Protein AF-A0A925MKC2-F1 (afdb_monomer_lite)

Secondary structure (DSSP, 8-state):
------S---------PPPP----TT-SPPPTT-SS---EEEEEEE-TT--EEEEE-SSTT-EEEEE-TT--EEEEPTT--TT---EEEEEETTEEEEEE-

pLDDT: mean 86.94, std 13.92, range [46.5, 98.44]

Foldseek 3Di:
DDDPPDDDDPVPPPPPDDDDDDDDPCAQPDPPPFDDNAAFQADWEAEPQGKIWTAHQGDPQAFIWIAHNNNHTDHHDPPGDRHFNDWYWDDDPNDIDIDTD

Sequence (101 aa):
MTISALLSFAALLVTVSAHEYGFHKNWPELPDGIKNIGDSHGEIDVDSAGLIYVSVMGGDKHGIQIYSAAGKYLRNLPNAMDNHHGFSIVRENGKDYLFAA

Radius of gyration: 22.47 Å; chains: 1; bounding box: 30×58×70 Å

Structure (mmCIF, N/CA/C/O backbone):
data_AF-A0A925MKC2-F1
#
_entry.id   AF-A0A925MKC2-F1
#
loop_
_atom_site.group_PDB
_atom_site.id
_atom_site.type_symbol
_atom_site.label_atom_id
_atom_site.label_alt_id
_atom_site.label_comp_id
_atom_site.label_asym_id
_atom_site.label_entity_id
_atom_site.label_seq_id
_atom_site.pdbx_PDB_ins_code
_atom_site.Cartn_x
_atom_site.Cartn_y
_atom_site.Cartn_z
_atom_site.occupancy
_atom_site.B_iso_or_equiv
_atom_site.auth_seq_id
_atom_site.auth_comp_id
_atom_site.auth_asym_id
_atom_site.auth_atom_id
_atom_site.pdbx_PDB_model_num
ATOM 1 N N . MET A 1 1 ? -8.954 -42.264 54.123 1.00 57.38 1 MET A N 1
ATOM 2 C CA . MET A 1 1 ? -7.756 -42.132 53.271 1.00 57.38 1 MET A CA 1
ATOM 3 C C . MET A 1 1 ? -7.659 -43.396 52.440 1.00 57.38 1 MET A C 1
ATOM 5 O O . MET A 1 1 ? -7.405 -44.415 53.056 1.00 57.38 1 MET A O 1
ATOM 9 N N . THR A 1 2 ? -7.920 -43.333 51.126 1.00 53.09 2 THR A N 1
ATOM 10 C CA . THR A 1 2 ? -7.302 -44.194 50.091 1.00 53.09 2 THR A CA 1
ATOM 11 C C . THR A 1 2 ? -7.805 -43.828 48.685 1.00 53.09 2 THR A C 1
ATOM 13 O O . THR A 1 2 ? -8.984 -43.933 48.378 1.00 53.09 2 THR A O 1
ATOM 16 N N . ILE A 1 3 ? -6.854 -43.384 47.856 1.00 52.69 3 ILE A N 1
ATOM 17 C CA . ILE A 1 3 ? -6.725 -43.641 46.411 1.00 52.69 3 ILE A CA 1
ATOM 18 C C . ILE A 1 3 ? -7.980 -43.383 45.550 1.00 52.69 3 ILE A C 1
ATOM 20 O O . ILE A 1 3 ? -8.630 -44.297 45.063 1.00 52.69 3 ILE A O 1
ATOM 24 N N . SER A 1 4 ? -8.269 -42.116 45.263 1.00 46.50 4 SER A N 1
ATOM 25 C CA . SER A 1 4 ? -8.836 -41.704 43.961 1.00 46.50 4 SER A CA 1
ATOM 26 C C . SER A 1 4 ? -8.296 -40.329 43.577 1.00 46.50 4 SER A C 1
ATOM 28 O O . SER A 1 4 ? -8.990 -39.453 43.079 1.00 46.50 4 SER A O 1
ATOM 30 N N . ALA A 1 5 ? -6.989 -40.168 43.795 1.00 53.47 5 ALA A N 1
ATOM 31 C CA . ALA A 1 5 ? -6.146 -39.176 43.138 1.00 53.47 5 ALA A CA 1
ATOM 32 C C . ALA A 1 5 ? -5.894 -39.579 41.667 1.00 53.47 5 ALA A C 1
ATOM 34 O O . ALA A 1 5 ? -4.767 -39.538 41.184 1.00 53.47 5 ALA A O 1
ATOM 35 N N . LEU A 1 6 ? -6.933 -40.061 40.982 1.00 49.88 6 LEU A N 1
ATOM 36 C CA . LEU A 1 6 ? -6.842 -40.715 39.683 1.00 49.88 6 LEU A CA 1
ATOM 37 C C . LEU A 1 6 ? -7.914 -40.134 38.766 1.00 49.88 6 LEU A C 1
ATOM 39 O O . LEU A 1 6 ? -8.991 -40.683 38.621 1.00 49.88 6 LEU A O 1
ATOM 43 N N . LEU A 1 7 ? -7.621 -38.943 38.276 1.00 48.28 7 LEU A N 1
ATOM 44 C CA . LEU A 1 7 ? -8.040 -38.318 37.023 1.00 48.28 7 LEU A CA 1
ATOM 45 C C . LEU A 1 7 ? -7.618 -36.862 37.233 1.00 48.28 7 LEU A C 1
ATOM 47 O O . LEU A 1 7 ? -8.367 -36.016 37.707 1.00 48.28 7 LEU A O 1
ATOM 51 N N . SER A 1 8 ? -6.306 -36.629 37.167 1.00 54.09 8 SER A N 1
ATOM 52 C CA . SER A 1 8 ? -5.781 -35.983 35.964 1.00 54.09 8 SER A CA 1
ATOM 53 C C . SER A 1 8 ? -6.490 -34.638 35.857 1.00 54.09 8 SER A C 1
ATOM 55 O O . SER A 1 8 ? -7.521 -34.509 35.212 1.00 54.09 8 SER A O 1
ATOM 57 N N . PHE A 1 9 ? -6.032 -33.610 36.571 1.00 52.72 9 PHE A N 1
ATOM 58 C CA . PHE A 1 9 ? -4.925 -32.804 36.046 1.00 52.72 9 PHE A CA 1
ATOM 59 C C . PHE A 1 9 ? -4.954 -32.839 34.511 1.00 52.72 9 PHE A C 1
ATOM 61 O O . PHE A 1 9 ? -4.019 -33.297 33.860 1.00 52.72 9 PHE A O 1
ATOM 68 N N . ALA A 1 10 ? -6.099 -32.462 33.933 1.00 57.50 10 ALA A N 1
ATOM 69 C CA . ALA A 1 10 ? -6.184 -32.044 32.555 1.00 57.50 10 ALA A CA 1
ATOM 70 C C . ALA A 1 10 ? -5.312 -30.796 32.519 1.00 57.50 10 ALA A C 1
ATOM 72 O O . ALA A 1 10 ? -5.765 -29.691 32.811 1.00 57.50 10 ALA A O 1
ATOM 73 N N . ALA A 1 11 ? -4.012 -31.027 32.330 1.00 60.16 11 ALA A N 1
ATOM 74 C CA . ALA A 1 11 ? -3.050 -30.004 32.027 1.00 60.16 11 ALA A CA 1
ATOM 75 C C . ALA A 1 11 ? -3.652 -29.276 30.835 1.00 60.16 11 ALA A C 1
ATOM 7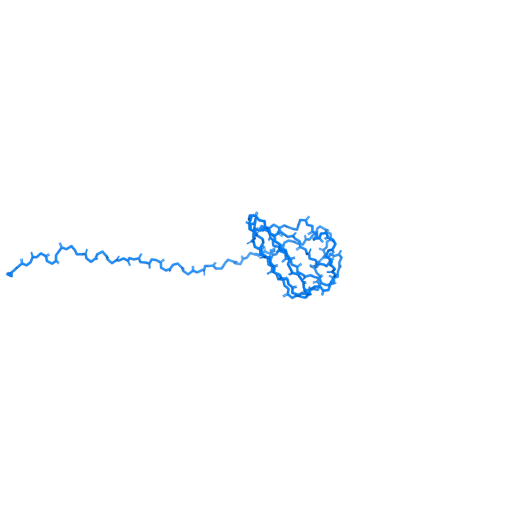7 O O . ALA A 1 11 ? -3.749 -29.828 29.738 1.00 60.16 11 ALA A O 1
ATOM 78 N N . LEU A 1 12 ? -4.178 -28.088 31.112 1.00 60.53 12 LEU A N 1
ATOM 79 C CA . LEU A 1 12 ? -4.670 -27.164 30.121 1.00 60.53 12 LEU A CA 1
ATOM 80 C C . LEU A 1 12 ? -3.439 -26.824 29.280 1.00 60.53 12 LEU A C 1
ATOM 82 O O . LEU A 1 12 ? -2.641 -25.966 29.649 1.00 60.53 12 LEU A O 1
ATOM 86 N N . LEU A 1 13 ? -3.218 -27.596 28.216 1.00 63.88 13 LEU A N 1
ATOM 87 C CA . LEU A 1 13 ? -2.224 -27.317 27.195 1.00 63.88 13 LEU A CA 1
ATOM 88 C C . LEU A 1 13 ? -2.713 -26.062 26.483 1.00 63.88 13 LEU A C 1
ATOM 90 O O . LEU A 1 13 ? -3.379 -26.121 25.454 1.00 63.88 13 LEU A O 1
ATOM 94 N N . VAL A 1 14 ? -2.426 -24.909 27.082 1.00 65.75 14 VAL A N 1
ATOM 95 C CA . VAL A 1 14 ? -2.449 -23.639 26.378 1.00 65.75 14 VAL A CA 1
ATOM 96 C C . VAL A 1 14 ? -1.318 -23.751 25.369 1.00 65.75 14 VAL A C 1
ATOM 98 O O . VAL A 1 14 ? -0.148 -23.575 25.703 1.00 65.75 14 VAL A O 1
ATOM 101 N N . THR A 1 15 ? -1.651 -24.135 24.142 1.00 68.00 15 THR A N 1
ATOM 102 C CA . THR A 1 15 ? -0.725 -24.015 23.024 1.00 68.00 15 THR A CA 1
ATOM 103 C C . THR A 1 15 ? -0.507 -22.526 22.809 1.00 68.00 15 THR A C 1
ATOM 105 O O . THR A 1 15 ? -1.302 -21.858 22.147 1.00 68.00 15 THR A O 1
ATOM 108 N N . VAL A 1 16 ? 0.544 -21.982 23.418 1.00 69.62 16 VAL A N 1
ATOM 109 C CA . VAL A 1 16 ? 1.091 -20.691 23.014 1.00 69.62 16 VAL A CA 1
ATOM 110 C C . VAL A 1 16 ? 1.670 -20.912 21.621 1.00 69.62 16 VAL A C 1
ATOM 112 O O . VAL A 1 16 ? 2.793 -21.385 21.472 1.00 69.62 16 VAL A O 1
ATOM 115 N N . SER A 1 17 ? 0.861 -20.653 20.594 1.00 77.75 17 SER A N 1
ATOM 116 C CA . SER A 1 17 ? 1.374 -20.508 19.238 1.00 77.75 17 SER A CA 1
ATOM 117 C C . SER A 1 17 ? 2.126 -19.189 19.206 1.00 77.75 17 SER A C 1
ATOM 119 O O . SER A 1 17 ? 1.533 -18.132 19.423 1.00 77.75 17 SER A O 1
ATOM 121 N N . ALA A 1 18 ? 3.433 -19.244 18.973 1.00 82.94 18 ALA A N 1
ATOM 122 C CA . ALA A 1 18 ? 4.162 -18.044 18.607 1.00 82.94 18 ALA A CA 1
ATOM 123 C C . ALA A 1 18 ? 3.637 -17.539 17.254 1.00 82.94 18 ALA A C 1
ATOM 125 O O . ALA A 1 18 ? 3.142 -18.323 16.439 1.00 82.94 18 ALA A O 1
ATOM 126 N N . HIS A 1 19 ? 3.746 -16.232 17.016 1.00 85.31 19 HIS A N 1
ATOM 127 C CA . HIS A 1 19 ? 3.599 -15.718 15.661 1.00 85.31 19 HIS A CA 1
ATOM 128 C C . HIS A 1 19 ? 4.719 -16.305 14.802 1.00 85.31 19 HIS A C 1
ATOM 130 O O . HIS A 1 19 ? 5.900 -16.149 15.119 1.00 85.31 19 HIS A O 1
ATOM 136 N N . GLU A 1 20 ? 4.340 -16.994 13.732 1.00 88.56 20 GLU A N 1
ATOM 137 C CA . GLU A 1 20 ? 5.277 -17.474 12.727 1.00 88.56 20 GLU A CA 1
ATOM 138 C C . GLU A 1 20 ? 5.403 -16.439 11.612 1.00 88.56 20 GLU A C 1
ATOM 140 O O . GLU A 1 20 ? 4.417 -15.844 11.174 1.00 88.56 20 GLU A O 1
ATOM 145 N N . TYR A 1 21 ? 6.633 -16.235 11.147 1.00 88.19 21 TYR A N 1
ATOM 146 C CA . TYR A 1 21 ? 6.934 -15.332 10.045 1.00 88.19 21 TYR A CA 1
ATOM 147 C C . TYR A 1 21 ? 7.445 -16.151 8.864 1.00 88.19 21 TYR A C 1
ATOM 149 O O . TYR A 1 21 ? 8.464 -16.836 8.959 1.00 88.19 21 TYR A O 1
ATOM 157 N N . GLY A 1 22 ? 6.726 -16.078 7.747 1.00 89.31 22 GLY A N 1
ATOM 158 C CA . GLY A 1 22 ? 7.138 -16.662 6.477 1.00 89.31 22 GLY A CA 1
ATOM 159 C C . GLY A 1 22 ? 7.873 -15.636 5.622 1.00 89.31 22 GLY A C 1
ATOM 160 O O . GLY A 1 22 ? 7.408 -14.510 5.457 1.00 89.31 22 GLY A O 1
ATOM 161 N N . PHE A 1 23 ? 9.012 -16.018 5.045 1.00 91.06 23 PHE A N 1
ATOM 162 C CA . PHE A 1 23 ? 9.638 -15.206 4.004 1.00 91.06 23 PHE A CA 1
ATOM 163 C C . PHE A 1 23 ? 8.914 -15.422 2.671 1.00 91.06 23 PHE A C 1
ATOM 165 O O . PHE A 1 23 ? 8.940 -16.520 2.111 1.00 91.06 23 PHE A O 1
ATOM 172 N N . HIS A 1 24 ? 8.315 -14.358 2.139 1.00 89.50 24 HIS A N 1
ATOM 173 C CA . HIS A 1 24 ? 7.682 -14.357 0.824 1.00 89.50 24 HIS A CA 1
ATOM 174 C C . HIS A 1 24 ? 8.593 -13.657 -0.181 1.00 89.50 24 HIS A C 1
ATOM 176 O O . HIS A 1 24 ? 8.690 -12.431 -0.228 1.00 89.50 24 HIS A O 1
ATOM 182 N N . LYS A 1 25 ? 9.293 -14.454 -0.991 1.00 90.12 25 LYS A N 1
ATOM 183 C CA . LYS A 1 25 ? 10.135 -13.919 -2.060 1.00 90.12 25 LYS A CA 1
ATOM 184 C C . LYS A 1 25 ? 9.267 -13.157 -3.070 1.00 90.12 25 LYS A C 1
ATOM 186 O O . LYS A 1 25 ? 8.221 -13.658 -3.466 1.00 90.12 25 LYS A O 1
ATOM 191 N N . ASN A 1 26 ? 9.762 -12.009 -3.538 1.00 88.12 26 ASN A N 1
ATOM 192 C CA . ASN A 1 26 ? 9.107 -11.141 -4.529 1.00 88.12 26 ASN A CA 1
ATOM 193 C C . ASN A 1 26 ? 7.791 -10.499 -4.049 1.00 88.12 26 ASN A C 1
ATOM 195 O O . ASN A 1 26 ? 6.925 -10.205 -4.865 1.00 88.12 26 ASN A O 1
ATOM 199 N N . TRP A 1 27 ? 7.645 -10.288 -2.741 1.00 91.81 27 TRP A N 1
ATOM 200 C CA . TRP A 1 27 ? 6.515 -9.571 -2.164 1.00 91.81 27 TRP A CA 1
ATOM 201 C C . TRP A 1 27 ? 7.002 -8.263 -1.511 1.00 91.81 27 TRP A C 1
ATOM 203 O O . TRP A 1 27 ? 7.956 -8.319 -0.728 1.00 91.81 27 TRP A O 1
ATOM 213 N N . PRO A 1 28 ? 6.373 -7.106 -1.793 1.00 92.62 28 PRO A N 1
ATOM 214 C CA . PRO A 1 28 ? 5.311 -6.909 -2.784 1.00 92.62 28 PRO A CA 1
ATOM 215 C C . PRO A 1 28 ? 5.827 -6.986 -4.235 1.00 92.62 28 PRO A C 1
ATOM 217 O O . PRO A 1 28 ? 7.016 -6.801 -4.503 1.00 92.62 28 PRO A O 1
ATOM 220 N N . GLU A 1 29 ? 4.920 -7.254 -5.176 1.00 93.19 29 GLU A N 1
ATOM 221 C CA . GLU A 1 29 ? 5.199 -7.210 -6.614 1.00 93.19 29 GLU A CA 1
ATOM 222 C C . GLU A 1 29 ? 5.255 -5.759 -7.092 1.00 93.19 29 GLU A C 1
ATOM 224 O O . GLU A 1 29 ? 4.402 -4.944 -6.740 1.00 93.19 29 GLU A O 1
ATOM 229 N N . LEU A 1 30 ? 6.231 -5.430 -7.937 1.00 91.50 30 LEU A N 1
ATOM 230 C CA . LEU A 1 30 ? 6.323 -4.089 -8.505 1.00 91.50 30 LEU A CA 1
ATOM 231 C C . LEU A 1 30 ? 5.205 -3.844 -9.533 1.00 91.50 30 LEU A C 1
ATOM 233 O O . LEU A 1 30 ? 4.789 -4.781 -10.217 1.00 91.50 30 LEU A O 1
ATOM 237 N N . PRO A 1 31 ? 4.746 -2.590 -9.695 1.00 85.94 31 PRO A N 1
ATOM 238 C CA . PRO A 1 31 ? 3.839 -2.238 -10.782 1.00 85.94 31 PRO A CA 1
ATOM 239 C C . PRO A 1 31 ? 4.435 -2.585 -12.157 1.00 85.94 31 PRO A C 1
ATOM 241 O O . PRO A 1 31 ? 5.647 -2.481 -12.364 1.00 85.94 31 PRO A O 1
ATOM 244 N N . ASP A 1 32 ? 3.581 -2.929 -13.124 1.00 86.94 32 ASP A N 1
ATOM 245 C CA . ASP A 1 32 ? 4.016 -3.289 -14.478 1.00 86.94 32 ASP A CA 1
ATOM 246 C C . ASP A 1 32 ? 4.895 -2.201 -15.115 1.00 86.94 32 ASP A C 1
ATOM 248 O O . ASP A 1 32 ? 4.551 -1.017 -15.137 1.00 86.94 32 ASP A O 1
ATOM 252 N N . GLY A 1 33 ? 6.038 -2.620 -15.661 1.00 90.00 33 GLY A N 1
ATOM 253 C CA . GLY A 1 33 ? 6.999 -1.730 -16.318 1.00 90.00 33 GLY A CA 1
ATOM 254 C C . GLY A 1 33 ? 7.880 -0.916 -15.366 1.00 90.00 33 GLY A C 1
ATOM 255 O O . GLY A 1 33 ? 8.783 -0.223 -15.836 1.00 90.00 33 GLY A O 1
ATOM 256 N N . ILE A 1 34 ? 7.677 -1.026 -14.052 1.00 90.31 34 ILE A N 1
ATOM 257 C CA . ILE A 1 34 ? 8.446 -0.301 -13.043 1.00 90.31 34 ILE A CA 1
ATOM 258 C C . ILE A 1 34 ? 9.579 -1.180 -12.508 1.00 90.31 34 ILE A C 1
ATOM 260 O O . ILE A 1 34 ? 9.386 -2.341 -12.155 1.00 90.31 34 ILE A O 1
ATOM 264 N N . LYS A 1 35 ? 10.793 -0.620 -12.448 1.00 89.25 35 LYS A N 1
ATOM 265 C CA . LYS A 1 35 ? 12.000 -1.356 -12.024 1.00 89.25 35 LYS A CA 1
ATOM 266 C C . LYS A 1 35 ? 12.217 -1.374 -10.516 1.00 89.25 35 LYS A C 1
ATOM 268 O O . LYS A 1 35 ? 12.822 -2.312 -10.015 1.00 89.25 35 LYS A O 1
ATOM 273 N N . ASN A 1 36 ? 11.765 -0.331 -9.821 1.00 90.69 36 ASN A N 1
ATOM 274 C CA . ASN A 1 36 ? 11.948 -0.143 -8.384 1.00 90.69 36 ASN A CA 1
ATOM 275 C C . ASN A 1 36 ? 10.676 0.461 -7.790 1.00 90.69 36 ASN A C 1
ATOM 277 O O . ASN A 1 36 ? 10.036 1.281 -8.439 1.00 90.69 36 ASN A O 1
ATOM 281 N N . ILE A 1 37 ? 10.353 0.117 -6.545 1.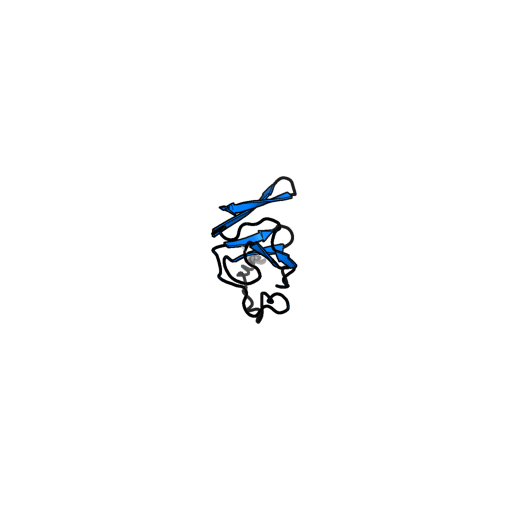00 90.31 37 ILE A N 1
ATOM 282 C CA . ILE A 1 37 ? 9.174 0.654 -5.848 1.00 90.31 37 ILE A CA 1
ATOM 283 C C . ILE A 1 37 ? 9.199 2.187 -5.703 1.00 90.31 37 ILE A C 1
ATOM 285 O O . ILE A 1 37 ? 8.140 2.811 -5.708 1.00 90.31 37 ILE A O 1
ATOM 289 N N . GLY A 1 38 ? 10.399 2.774 -5.635 1.00 92.12 38 GLY A N 1
ATOM 290 C CA . GLY A 1 38 ? 10.645 4.190 -5.366 1.00 92.12 38 GLY A CA 1
ATOM 291 C C . GLY A 1 38 ? 11.369 4.394 -4.034 1.00 92.12 38 GLY A C 1
ATOM 292 O O . GLY A 1 38 ? 11.795 3.426 -3.398 1.00 92.12 38 GLY A O 1
ATOM 293 N N . ASP A 1 39 ? 11.510 5.651 -3.618 1.00 92.31 39 ASP A N 1
ATOM 294 C CA . ASP A 1 39 ? 12.144 6.000 -2.343 1.00 92.31 39 ASP A CA 1
ATOM 295 C C . ASP A 1 39 ? 11.138 5.811 -1.202 1.00 92.31 39 ASP A C 1
ATOM 297 O O . ASP A 1 39 ? 10.132 6.519 -1.152 1.00 92.31 39 ASP A O 1
ATOM 301 N N . SER A 1 40 ? 11.388 4.854 -0.300 1.00 88.38 40 SER A N 1
ATOM 302 C CA . SER A 1 40 ? 10.523 4.610 0.866 1.00 88.38 40 SER A CA 1
ATOM 303 C C . SER A 1 40 ? 10.420 5.859 1.745 1.00 88.38 40 SER A C 1
ATOM 305 O O . SER A 1 40 ? 11.439 6.490 2.034 1.00 88.38 40 SER A O 1
ATOM 307 N N . HIS A 1 41 ? 9.203 6.196 2.184 1.00 89.19 41 HIS A N 1
ATOM 308 C CA . HIS A 1 41 ? 8.921 7.425 2.933 1.00 89.19 41 HIS A CA 1
ATOM 309 C C . HIS A 1 41 ? 8.071 7.189 4.186 1.00 89.19 41 HIS A C 1
ATOM 311 O O . HIS A 1 41 ? 7.041 7.817 4.397 1.00 89.19 41 HIS A O 1
ATOM 317 N N . GLY A 1 42 ? 8.543 6.271 5.028 1.00 83.75 42 GLY A N 1
ATOM 318 C CA . GLY A 1 42 ? 8.279 6.269 6.471 1.00 83.75 42 GLY A CA 1
ATOM 319 C C . GLY A 1 42 ? 7.167 5.353 6.978 1.00 83.75 42 GLY A C 1
ATOM 320 O O . GLY A 1 42 ? 7.333 4.804 8.063 1.00 83.75 42 GLY A O 1
ATOM 321 N N . GLU A 1 43 ? 6.103 5.109 6.207 1.00 94.69 43 GLU A N 1
ATOM 322 C CA . GLU A 1 43 ? 4.932 4.386 6.729 1.00 94.69 43 GLU A CA 1
ATOM 323 C C . GLU A 1 43 ? 4.416 3.253 5.834 1.00 94.69 43 GLU A C 1
ATOM 325 O O . GLU A 1 43 ? 4.378 3.365 4.600 1.00 94.69 43 GLU A O 1
ATOM 330 N N . ILE A 1 44 ? 3.979 2.175 6.496 1.00 96.06 44 ILE A N 1
ATOM 331 C CA . ILE A 1 44 ? 3.213 1.069 5.931 1.00 96.06 44 ILE A CA 1
ATOM 332 C C . ILE A 1 44 ? 2.092 0.694 6.906 1.00 96.06 44 ILE A C 1
ATOM 334 O O . ILE A 1 44 ? 2.369 0.194 7.993 1.00 96.06 44 ILE A O 1
ATOM 338 N N . ASP A 1 45 ? 0.837 0.811 6.473 1.00 97.56 45 ASP A N 1
ATOM 339 C CA . ASP A 1 45 ? -0.320 0.414 7.287 1.00 97.56 45 ASP A CA 1
ATOM 340 C C . ASP A 1 45 ? -1.323 -0.427 6.487 1.00 97.56 45 ASP A C 1
ATOM 342 O O . ASP A 1 45 ? -1.294 -0.461 5.251 1.00 97.56 45 ASP A O 1
ATOM 346 N N . VAL A 1 46 ? -2.205 -1.133 7.191 1.00 98.00 46 VAL A N 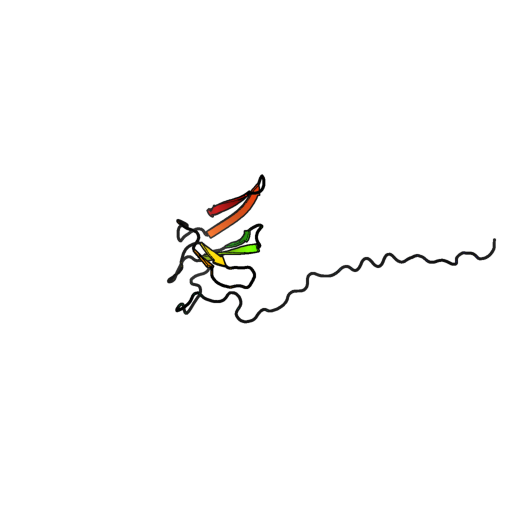1
ATOM 347 C CA . VAL A 1 46 ? -3.145 -2.102 6.620 1.00 98.00 46 VAL A CA 1
ATOM 348 C C . VAL A 1 46 ? -4.578 -1.720 6.974 1.00 98.00 46 VAL A C 1
ATOM 350 O O . VAL A 1 46 ? -4.916 -1.537 8.140 1.00 98.00 46 VAL A O 1
ATOM 353 N N . ASP A 1 47 ? -5.446 -1.630 5.966 1.00 98.38 47 ASP A N 1
ATOM 354 C CA . ASP A 1 47 ? -6.867 -1.363 6.196 1.00 98.38 47 ASP A CA 1
ATOM 355 C C . ASP A 1 47 ? -7.638 -2.611 6.661 1.00 98.38 47 ASP A C 1
ATOM 357 O O . ASP A 1 47 ? -7.136 -3.739 6.671 1.00 98.38 47 ASP A O 1
ATOM 361 N N . SER A 1 48 ? -8.902 -2.435 7.046 1.00 98.00 48 SER A N 1
ATOM 362 C CA . SER A 1 48 ? -9.726 -3.537 7.556 1.00 98.00 48 SER A CA 1
ATOM 363 C C . SER A 1 48 ? -10.098 -4.588 6.505 1.00 98.00 48 SER A C 1
ATOM 365 O O . SER A 1 48 ? -10.589 -5.659 6.867 1.00 98.00 48 SER A O 1
ATOM 367 N N . ALA A 1 49 ? -9.852 -4.314 5.220 1.00 97.81 49 ALA A N 1
ATOM 368 C CA . ALA A 1 49 ? -9.982 -5.274 4.129 1.00 97.81 49 ALA A CA 1
ATOM 369 C C . ALA A 1 49 ? -8.661 -6.013 3.829 1.00 97.81 49 ALA A C 1
ATOM 371 O O . ALA A 1 49 ? -8.636 -6.889 2.961 1.00 97.81 49 ALA A O 1
ATOM 372 N N . GLY A 1 50 ? -7.575 -5.689 4.539 1.00 97.81 50 GLY A N 1
ATOM 373 C CA . GLY A 1 50 ? -6.254 -6.274 4.333 1.00 97.81 50 GLY A CA 1
ATOM 374 C C . GLY A 1 50 ? -5.490 -5.668 3.155 1.00 97.81 50 GLY A C 1
ATOM 375 O O . GLY A 1 50 ? -4.553 -6.297 2.658 1.00 97.81 50 GLY A O 1
ATOM 376 N N . LEU A 1 51 ? -5.889 -4.490 2.663 1.00 98.44 51 LEU A N 1
ATOM 377 C CA . LEU A 1 51 ? -5.082 -3.752 1.694 1.00 98.44 51 LEU A CA 1
ATOM 378 C C . LEU A 1 51 ? -3.943 -3.042 2.415 1.00 98.44 51 LEU A C 1
ATOM 380 O O . LEU A 1 51 ? -4.127 -2.493 3.496 1.00 98.44 51 LEU A O 1
ATOM 384 N N . ILE A 1 52 ? -2.776 -3.040 1.787 1.00 97.88 52 ILE A N 1
ATOM 385 C CA . ILE A 1 52 ? -1.535 -2.524 2.355 1.00 97.88 52 ILE A CA 1
ATOM 386 C C . ILE A 1 52 ? -1.205 -1.211 1.666 1.00 97.88 52 ILE A C 1
ATOM 388 O O . ILE A 1 52 ? -1.141 -1.144 0.438 1.00 97.88 52 ILE A O 1
ATOM 392 N N . TYR A 1 53 ? -0.983 -0.177 2.458 1.00 97.00 53 TYR A N 1
ATOM 393 C CA . TYR A 1 53 ? -0.672 1.169 2.011 1.00 97.00 53 TYR A CA 1
ATOM 394 C C . TYR A 1 53 ? 0.805 1.410 2.290 1.00 97.00 53 TYR A C 1
ATOM 396 O O . TYR A 1 53 ? 1.269 1.086 3.374 1.00 97.00 53 TYR A O 1
ATOM 404 N N . VAL A 1 54 ? 1.550 1.944 1.325 1.00 95.38 54 VAL A N 1
ATOM 405 C CA . VAL A 1 54 ? 3.006 2.140 1.422 1.00 95.38 54 VAL A CA 1
ATOM 406 C C . VAL A 1 54 ? 3.344 3.559 0.985 1.00 95.38 54 VAL A C 1
ATOM 408 O O . VAL A 1 54 ? 3.029 3.930 -0.148 1.00 95.38 54 VAL A O 1
ATOM 411 N N . SER A 1 55 ? 3.980 4.348 1.853 1.00 95.00 55 SER A N 1
ATOM 412 C CA . SER A 1 55 ? 4.425 5.702 1.501 1.00 95.00 55 SER A CA 1
ATOM 413 C C . SER A 1 55 ? 5.724 5.679 0.695 1.00 95.00 55 SER A C 1
ATOM 415 O O . SER A 1 55 ? 6.718 5.065 1.098 1.00 95.00 55 SER A O 1
ATOM 417 N N . VAL A 1 56 ? 5.722 6.364 -0.449 1.00 93.56 56 VAL A N 1
ATOM 418 C CA . VAL A 1 56 ? 6.848 6.455 -1.380 1.00 93.56 56 VAL A CA 1
ATOM 419 C C . VAL A 1 56 ? 6.998 7.900 -1.856 1.00 93.56 56 VAL A C 1
ATOM 421 O O . VAL A 1 56 ? 6.064 8.458 -2.417 1.00 93.56 56 VAL A O 1
ATOM 424 N N . MET A 1 57 ? 8.169 8.515 -1.696 1.00 92.06 57 MET A N 1
ATOM 425 C CA . MET A 1 57 ? 8.385 9.925 -2.070 1.00 92.06 57 MET A CA 1
ATOM 426 C C . MET A 1 57 ? 8.909 10.104 -3.500 1.00 92.06 57 MET A C 1
ATOM 428 O O . MET A 1 57 ? 8.595 11.088 -4.164 1.00 92.06 57 MET A O 1
ATOM 432 N N . GLY A 1 58 ? 9.707 9.156 -3.992 1.00 87.62 58 GLY A N 1
ATOM 433 C CA . GLY A 1 58 ? 10.373 9.239 -5.295 1.00 87.62 58 GLY A CA 1
ATOM 434 C C . GLY A 1 58 ? 9.945 8.152 -6.281 1.00 87.62 58 GLY A C 1
ATOM 435 O O . GLY A 1 58 ? 9.404 7.117 -5.901 1.00 87.62 58 GLY A O 1
ATOM 436 N N . GLY A 1 59 ? 10.247 8.359 -7.565 1.00 89.00 59 GLY A N 1
ATOM 437 C CA . GLY A 1 59 ? 9.997 7.392 -8.639 1.00 89.00 59 GLY A CA 1
ATOM 438 C C . GLY A 1 59 ? 8.652 7.556 -9.354 1.00 89.00 59 GLY A C 1
ATOM 439 O O . GLY A 1 59 ? 7.881 8.482 -9.100 1.00 89.00 59 GLY A O 1
ATOM 440 N N . ASP A 1 60 ? 8.381 6.633 -10.279 1.00 89.56 60 ASP A N 1
ATOM 441 C CA . ASP A 1 60 ? 7.262 6.724 -11.231 1.00 89.56 60 ASP A CA 1
ATOM 442 C C . ASP A 1 60 ? 5.875 6.601 -10.570 1.00 89.56 60 ASP A C 1
ATOM 444 O O . ASP A 1 60 ? 4.860 6.949 -11.176 1.00 89.56 60 ASP A O 1
ATOM 448 N N . LYS A 1 61 ? 5.818 6.080 -9.335 1.00 91.19 61 LYS A N 1
ATOM 449 C CA . LYS A 1 61 ? 4.593 5.832 -8.555 1.00 91.19 61 LYS A CA 1
ATOM 450 C C . LYS A 1 61 ? 4.672 6.419 -7.136 1.00 91.19 61 LYS A C 1
ATOM 452 O O . LYS A 1 61 ? 4.272 5.751 -6.186 1.00 91.19 61 LYS A O 1
ATOM 457 N N . HIS A 1 62 ? 5.170 7.643 -6.988 1.00 92.25 62 HIS A N 1
ATOM 458 C CA . HIS A 1 62 ? 5.220 8.376 -5.712 1.00 92.25 62 HIS A CA 1
ATOM 459 C C . HIS A 1 62 ? 3.832 8.648 -5.086 1.00 92.25 62 HIS A C 1
ATOM 461 O O . HIS A 1 62 ? 2.794 8.512 -5.737 1.00 92.25 62 HIS A O 1
ATOM 467 N N . GLY A 1 63 ? 3.812 9.034 -3.813 1.00 93.81 63 GLY A N 1
ATOM 468 C CA . GLY A 1 63 ? 2.633 9.123 -2.954 1.00 93.81 63 GLY A CA 1
ATOM 469 C C . GLY A 1 63 ? 2.399 7.829 -2.168 1.00 93.81 63 GLY A C 1
ATOM 470 O O . GLY A 1 63 ? 3.324 7.069 -1.888 1.00 93.81 63 GLY A O 1
ATOM 471 N N . ILE A 1 64 ? 1.142 7.555 -1.815 1.00 95.69 64 ILE A N 1
ATOM 472 C CA . ILE A 1 64 ? 0.769 6.335 -1.084 1.00 95.69 64 ILE A CA 1
ATOM 473 C C . ILE A 1 64 ? 0.333 5.262 -2.086 1.00 95.69 64 ILE A C 1
ATOM 475 O O . ILE A 1 64 ? -0.710 5.384 -2.730 1.00 95.69 64 ILE A O 1
ATOM 479 N N . GLN A 1 65 ? 1.123 4.205 -2.231 1.00 95.31 65 GLN A N 1
ATOM 480 C CA . GLN A 1 65 ? 0.810 3.049 -3.073 1.00 95.31 65 GLN A CA 1
ATOM 481 C C . GLN A 1 65 ? -0.091 2.068 -2.315 1.00 95.31 65 GLN A C 1
ATOM 483 O O . GLN A 1 65 ? 0.071 1.889 -1.113 1.00 95.31 65 GLN A O 1
ATOM 488 N N . ILE A 1 66 ? -1.024 1.416 -3.010 1.00 97.19 66 ILE A N 1
ATOM 489 C CA . ILE A 1 66 ? -1.969 0.453 -2.434 1.00 97.19 66 ILE A CA 1
ATOM 490 C C . ILE A 1 66 ? -1.735 -0.918 -3.061 1.00 97.19 66 ILE A C 1
ATOM 492 O O . ILE A 1 66 ? -1.817 -1.081 -4.284 1.00 97.19 66 ILE A O 1
ATOM 496 N N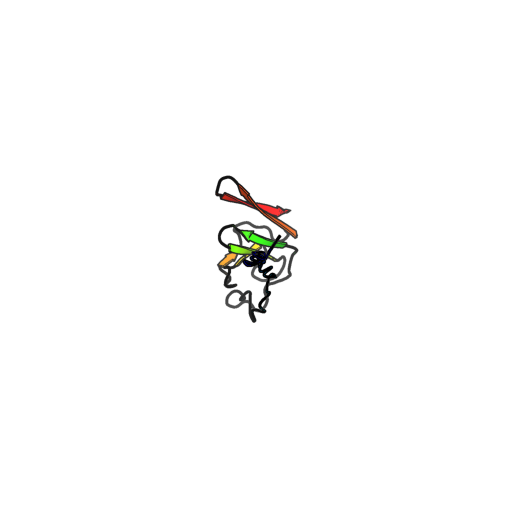 . TYR A 1 67 ? -1.519 -1.910 -2.209 1.00 97.50 67 TYR A N 1
ATOM 497 C CA . TYR A 1 67 ? -1.288 -3.304 -2.550 1.00 97.50 67 TYR A CA 1
ATOM 498 C C . TYR A 1 67 ? -2.386 -4.191 -1.963 1.00 97.50 67 TYR A C 1
ATOM 500 O O . TYR A 1 67 ? -2.957 -3.910 -0.913 1.00 97.50 67 TYR A O 1
ATOM 508 N N . SER A 1 68 ? -2.692 -5.292 -2.642 1.00 97.69 68 SER A N 1
ATOM 509 C CA . SER A 1 68 ? -3.476 -6.376 -2.035 1.00 97.69 68 SER A CA 1
ATOM 510 C C . SER A 1 68 ? -2.659 -7.111 -0.968 1.00 97.69 68 SER A C 1
ATOM 512 O O . SER A 1 68 ? -1.431 -7.076 -1.013 1.00 97.69 68 SER A O 1
ATOM 514 N N . ALA A 1 69 ? -3.313 -7.887 -0.099 1.00 95.62 69 ALA A N 1
ATOM 515 C CA . ALA A 1 69 ? -2.631 -8.788 0.839 1.00 95.62 69 ALA A CA 1
ATOM 516 C C . ALA A 1 69 ? -1.632 -9.749 0.151 1.00 95.62 69 ALA A C 1
ATOM 518 O O . ALA A 1 69 ? -0.594 -10.093 0.709 1.00 95.62 69 ALA A O 1
ATOM 519 N N . ALA A 1 70 ? -1.905 -10.144 -1.098 1.00 94.56 70 ALA A N 1
ATOM 520 C CA . ALA A 1 70 ? -1.012 -10.981 -1.900 1.00 94.56 70 ALA A CA 1
ATOM 521 C C . ALA A 1 70 ? 0.184 -10.216 -2.502 1.00 94.56 70 ALA A C 1
ATOM 523 O O . ALA A 1 70 ? 0.995 -10.812 -3.199 1.00 94.56 70 ALA A O 1
ATOM 524 N N . GLY A 1 71 ? 0.308 -8.910 -2.250 1.00 95.38 71 GLY A N 1
ATOM 525 C CA . GLY A 1 71 ? 1.430 -8.085 -2.705 1.00 95.38 71 GLY A CA 1
ATOM 526 C C . GLY A 1 71 ? 1.275 -7.539 -4.115 1.00 95.38 71 GLY A C 1
ATOM 527 O O . GLY A 1 71 ? 2.164 -6.845 -4.588 1.00 95.38 71 GLY A O 1
ATOM 528 N N . LYS A 1 72 ? 0.149 -7.800 -4.787 1.00 95.81 72 LYS A N 1
ATOM 529 C CA . LYS A 1 72 ? -0.151 -7.202 -6.091 1.00 95.81 72 LYS A CA 1
ATOM 530 C C . LYS A 1 72 ? -0.414 -5.704 -5.949 1.00 95.81 72 LYS A C 1
ATOM 532 O O . LYS A 1 72 ? -1.316 -5.327 -5.194 1.00 95.81 72 LYS A O 1
ATOM 537 N N . TYR A 1 73 ? 0.297 -4.880 -6.717 1.00 96.25 73 TYR A N 1
ATOM 538 C CA . TYR A 1 73 ? 0.010 -3.450 -6.854 1.00 96.25 73 TYR A CA 1
ATOM 539 C C . TYR A 1 73 ? -1.395 -3.222 -7.431 1.00 96.25 73 TYR A C 1
ATOM 541 O O . TYR A 1 73 ? -1.766 -3.803 -8.455 1.00 96.25 73 TYR A O 1
ATOM 549 N N . LEU A 1 74 ? -2.184 -2.368 -6.780 1.00 97.12 74 LEU A N 1
ATOM 550 C CA . LEU A 1 74 ? -3.546 -2.043 -7.205 1.00 97.12 74 LEU A CA 1
ATOM 551 C C . LEU A 1 74 ? -3.622 -0.662 -7.856 1.00 97.12 74 LEU A C 1
ATOM 553 O O . LEU A 1 74 ? -4.188 -0.529 -8.939 1.00 97.12 74 LEU A O 1
ATOM 557 N N . ARG A 1 75 ? -3.118 0.366 -7.167 1.00 96.12 75 ARG A N 1
ATOM 558 C CA . ARG A 1 75 ? -3.128 1.783 -7.580 1.00 96.12 75 ARG A CA 1
ATOM 559 C C . ARG A 1 75 ? -2.390 2.633 -6.546 1.00 96.12 75 ARG A C 1
ATOM 561 O O . ARG A 1 75 ? -2.062 2.136 -5.476 1.00 96.12 75 ARG A O 1
ATOM 568 N N . ASN A 1 76 ? -2.242 3.927 -6.810 1.00 95.38 76 ASN A N 1
ATOM 569 C CA . ASN A 1 76 ? -1.943 4.906 -5.762 1.00 95.38 76 ASN A CA 1
ATOM 570 C C . ASN A 1 76 ? -3.247 5.428 -5.141 1.00 95.38 76 ASN A C 1
ATOM 572 O O . ASN A 1 76 ? -4.297 5.445 -5.796 1.00 95.38 76 ASN A O 1
ATOM 576 N N . LEU A 1 77 ? -3.185 5.845 -3.878 1.00 95.69 77 LEU A N 1
ATOM 577 C CA . LEU A 1 77 ? -4.268 6.548 -3.209 1.00 95.69 77 LEU A CA 1
ATOM 578 C C . LEU A 1 77 ? -4.527 7.869 -3.953 1.00 95.69 77 LEU A C 1
ATOM 580 O O . LEU A 1 77 ? -3.603 8.670 -4.112 1.00 95.69 77 LEU A O 1
ATOM 584 N N . PRO A 1 78 ? -5.759 8.114 -4.432 1.00 93.88 78 PRO A N 1
ATOM 585 C CA . PRO A 1 78 ? -6.058 9.329 -5.176 1.00 93.88 78 PRO A CA 1
ATOM 586 C C . PRO A 1 78 ? -5.772 10.581 -4.345 1.00 93.88 78 PRO A C 1
ATOM 588 O O . PRO A 1 78 ? -6.192 10.667 -3.194 1.00 93.88 78 PRO A O 1
ATOM 591 N N . ASN A 1 79 ? -5.115 11.564 -4.963 1.00 89.31 79 ASN A N 1
ATOM 592 C CA . ASN A 1 79 ? -4.791 12.868 -4.374 1.00 89.31 79 ASN A CA 1
ATOM 593 C C . ASN A 1 79 ? -3.863 12.834 -3.144 1.00 89.31 79 ASN A C 1
ATOM 595 O O . ASN A 1 79 ? -3.739 13.855 -2.469 1.00 89.31 79 ASN A O 1
ATOM 599 N N . ALA A 1 80 ? -3.220 11.703 -2.837 1.00 89.38 80 ALA A N 1
ATOM 600 C CA . ALA A 1 80 ? -2.156 11.677 -1.839 1.00 89.38 80 ALA A CA 1
ATOM 601 C C . ALA A 1 80 ? -0.974 12.520 -2.335 1.00 89.38 80 ALA A C 1
ATOM 603 O O . ALA A 1 80 ? -0.577 12.388 -3.491 1.00 89.38 80 ALA A O 1
ATOM 604 N N . MET A 1 81 ? -0.436 13.383 -1.472 1.00 83.69 81 MET A N 1
ATOM 605 C CA . MET A 1 81 ? 0.761 14.156 -1.790 1.00 83.69 81 MET A CA 1
ATOM 606 C C . MET A 1 81 ? 2.010 13.291 -1.602 1.00 83.69 81 MET A C 1
ATOM 608 O O . MET A 1 81 ? 2.012 12.321 -0.844 1.00 83.69 81 MET A O 1
ATOM 612 N N . ASP A 1 82 ? 3.097 13.686 -2.252 1.00 80.50 82 ASP A N 1
ATOM 613 C CA . ASP A 1 82 ? 4.299 12.855 -2.377 1.00 80.50 82 ASP A CA 1
ATOM 614 C C . ASP A 1 82 ? 5.175 12.852 -1.114 1.00 80.50 82 ASP A C 1
ATOM 616 O O . ASP A 1 82 ? 6.187 12.168 -1.071 1.00 80.50 82 ASP A O 1
ATOM 620 N N . ASN A 1 83 ? 4.822 13.621 -0.079 1.00 84.38 83 ASN A N 1
ATOM 621 C CA . ASN A 1 83 ? 5.693 13.867 1.074 1.00 84.38 83 ASN A CA 1
ATOM 622 C C . ASN A 1 83 ? 5.052 13.531 2.432 1.00 84.38 83 ASN A C 1
ATOM 624 O O . ASN A 1 83 ? 5.462 14.081 3.451 1.00 84.38 83 ASN A O 1
ATOM 628 N N . HIS A 1 84 ? 4.060 12.641 2.465 1.00 85.88 84 HIS A N 1
ATOM 629 C CA . HIS A 1 84 ? 3.530 12.131 3.732 1.00 85.88 84 HIS A CA 1
ATOM 630 C C . HIS A 1 84 ? 4.525 11.155 4.359 1.00 85.88 84 HIS A C 1
ATOM 632 O O . HIS A 1 84 ? 4.731 10.066 3.826 1.00 85.88 84 HIS A O 1
ATOM 638 N N . HIS A 1 85 ? 5.147 11.538 5.474 1.00 89.06 85 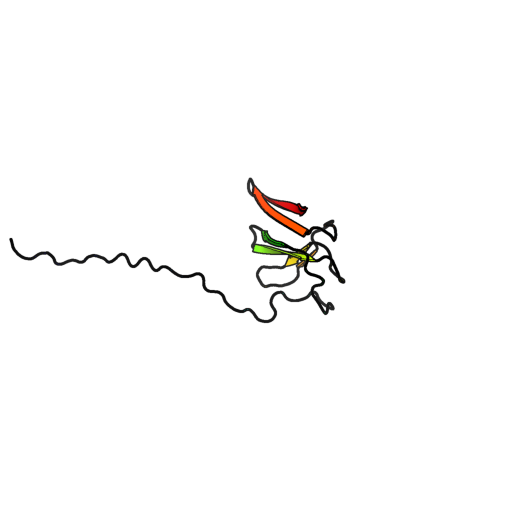HIS A N 1
ATOM 639 C CA . HIS A 1 85 ? 6.143 10.685 6.129 1.00 89.06 85 HIS A CA 1
ATOM 640 C C . HIS A 1 85 ? 5.489 9.657 7.054 1.00 89.06 85 HIS A C 1
ATOM 642 O O . HIS A 1 85 ? 6.001 8.557 7.231 1.00 89.06 85 HIS A O 1
ATOM 648 N N . GLY A 1 86 ? 4.358 10.027 7.658 1.00 91.12 86 GLY A N 1
ATOM 649 C CA . GLY A 1 86 ? 3.599 9.168 8.557 1.00 91.12 86 GLY A CA 1
ATOM 650 C C . GLY A 1 86 ? 2.123 9.175 8.198 1.00 91.12 86 GLY A C 1
ATOM 651 O O . GLY A 1 86 ? 1.567 10.214 7.830 1.00 91.12 86 GLY A O 1
ATOM 652 N N . PHE A 1 87 ? 1.472 8.026 8.332 1.00 95.00 87 PHE A N 1
ATOM 653 C CA . PHE A 1 87 ? 0.021 7.940 8.311 1.00 95.00 87 PHE A CA 1
ATOM 654 C C . PHE A 1 87 ? -0.493 6.820 9.218 1.00 95.00 87 PHE A C 1
ATOM 656 O O . PHE A 1 87 ? 0.250 5.962 9.674 1.00 95.00 87 PHE A O 1
ATOM 663 N N . SER A 1 88 ? -1.784 6.835 9.524 1.00 96.62 88 SER A N 1
ATOM 664 C CA . SER A 1 88 ? -2.438 5.741 10.241 1.00 96.62 88 SER A CA 1
ATOM 665 C C . SER A 1 88 ? -3.839 5.532 9.701 1.00 96.62 88 SER A C 1
ATOM 667 O O . SER A 1 88 ? -4.557 6.497 9.414 1.00 96.62 88 SER A O 1
ATOM 669 N N . ILE A 1 89 ? -4.231 4.272 9.576 1.00 97.62 89 ILE A N 1
ATOM 670 C CA . ILE A 1 89 ? -5.556 3.846 9.158 1.00 97.62 89 ILE A CA 1
ATOM 671 C C . ILE A 1 89 ? -6.331 3.436 10.405 1.00 97.62 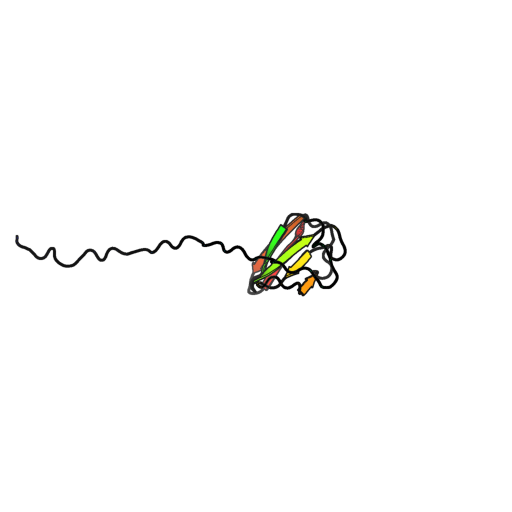89 ILE A C 1
ATOM 673 O O . ILE A 1 89 ? -6.017 2.464 11.085 1.00 97.62 89 ILE A O 1
ATOM 677 N N . VAL A 1 90 ? -7.378 4.195 10.710 1.00 98.00 90 VAL A N 1
ATOM 678 C CA . VAL A 1 90 ? -8.229 3.960 11.876 1.00 98.00 90 VAL A CA 1
ATOM 679 C C . VAL A 1 90 ? -9.621 3.576 11.407 1.00 98.00 90 VAL A C 1
ATOM 681 O O . VAL A 1 90 ? -10.225 4.246 10.566 1.00 98.00 90 VAL A O 1
ATOM 684 N N . ARG A 1 91 ? -10.144 2.488 11.973 1.00 97.69 91 ARG A N 1
ATOM 685 C CA . ARG A 1 91 ? -11.508 2.039 11.718 1.00 97.69 91 ARG A CA 1
ATOM 686 C C . ARG A 1 91 ? -12.475 2.634 12.729 1.00 97.69 91 ARG A C 1
ATOM 688 O O . ARG A 1 91 ? -12.411 2.326 13.915 1.00 97.69 91 ARG A O 1
ATOM 695 N N . GLU A 1 92 ? -13.443 3.395 12.237 1.00 97.56 92 GLU A N 1
ATOM 696 C CA . GLU A 1 92 ? -14.508 3.990 13.039 1.00 97.56 92 GLU A CA 1
ATOM 697 C C . GLU A 1 92 ? -15.870 3.765 12.381 1.00 97.56 92 GLU A C 1
ATOM 699 O O . GLU A 1 92 ? -16.052 3.997 11.185 1.00 97.56 92 GLU A O 1
ATOM 704 N N . ASN A 1 93 ? -16.857 3.316 13.163 1.00 96.81 93 ASN A N 1
ATOM 705 C CA . ASN A 1 93 ? -18.245 3.128 12.713 1.00 96.81 93 ASN A CA 1
ATOM 706 C C . ASN A 1 93 ? -18.382 2.329 11.407 1.00 96.81 93 ASN A C 1
ATOM 708 O O . ASN A 1 93 ? -19.219 2.619 10.555 1.00 96.81 93 ASN A O 1
ATOM 712 N N . GLY A 1 94 ? -17.538 1.315 11.235 1.00 96.75 94 GLY A N 1
ATOM 713 C CA . GLY A 1 94 ? -17.590 0.459 10.061 1.00 96.75 94 GLY A CA 1
ATOM 714 C C . GLY A 1 94 ? -16.905 1.032 8.812 1.00 96.75 94 GLY A C 1
ATOM 715 O O . GLY A 1 94 ? -16.998 0.417 7.745 1.00 96.75 94 GLY A O 1
ATOM 716 N N . LYS A 1 95 ? -16.170 2.142 8.932 1.00 97.88 95 LYS A N 1
ATOM 717 C CA . LYS A 1 95 ? -15.410 2.771 7.850 1.00 97.88 95 LYS A CA 1
ATOM 718 C C . LYS A 1 95 ? -13.957 3.013 8.258 1.00 97.88 95 LYS A C 1
ATOM 720 O O . LYS A 1 95 ? -13.687 3.319 9.413 1.00 97.88 95 LYS A O 1
ATOM 725 N N . ASP A 1 96 ? -13.055 2.904 7.293 1.00 98.06 96 ASP A N 1
ATOM 726 C CA . ASP A 1 96 ? -11.637 3.187 7.500 1.00 98.06 96 ASP A CA 1
ATOM 727 C C . ASP A 1 96 ? -11.320 4.628 7.089 1.00 98.06 96 ASP A C 1
ATOM 729 O O . ASP A 1 96 ? -11.833 5.133 6.082 1.00 98.06 96 ASP A O 1
ATOM 733 N N . TYR A 1 97 ? -10.487 5.285 7.891 1.00 97.19 97 TYR A N 1
ATOM 734 C CA . TYR A 1 97 ? -10.016 6.651 7.698 1.00 97.19 97 TYR A CA 1
ATOM 735 C C . TYR A 1 97 ? -8.496 6.662 7.744 1.00 97.19 97 TYR A C 1
ATOM 737 O O . TYR A 1 97 ? -7.912 6.137 8.685 1.00 97.19 97 TYR A O 1
ATOM 745 N N . LEU A 1 98 ? -7.870 7.279 6.745 1.00 95.94 98 LEU A N 1
ATOM 746 C CA . LEU A 1 98 ? -6.426 7.476 6.705 1.00 95.94 98 LEU A CA 1
ATOM 747 C C . LEU A 1 98 ? -6.104 8.903 7.155 1.00 95.94 98 LEU A C 1
ATOM 749 O O . LEU A 1 98 ? -6.571 9.868 6.546 1.00 95.94 98 LEU A O 1
ATOM 753 N N . PHE A 1 99 ? -5.304 9.023 8.209 1.00 94.62 99 PHE A N 1
ATOM 754 C CA . PHE A 1 99 ? -4.775 10.284 8.725 1.00 94.62 99 PHE A CA 1
ATOM 755 C C . PHE A 1 99 ? -3.295 10.360 8.376 1.00 94.62 99 PHE A C 1
ATOM 757 O O . PHE A 1 99 ? -2.558 9.466 8.769 1.00 94.62 99 PHE A O 1
ATOM 764 N N . ALA A 1 100 ? -2.862 11.391 7.651 1.00 91.62 100 ALA A N 1
ATOM 765 C CA . ALA A 1 100 ? -1.477 11.543 7.203 1.00 91.62 100 ALA A CA 1
ATOM 766 C C . ALA A 1 100 ? -0.884 12.893 7.627 1.00 91.62 100 ALA A C 1
ATOM 768 O O . ALA A 1 100 ? -1.618 13.882 7.724 1.00 91.62 100 ALA A O 1
ATOM 769 N N . ALA A 1 101 ? 0.434 12.919 7.846 1.00 82.81 101 ALA A N 1
ATOM 770 C CA . ALA A 1 101 ? 1.238 14.107 8.137 1.00 82.81 101 ALA A CA 1
ATOM 771 C C . ALA A 1 101 ? 2.430 14.205 7.175 1.00 82.81 101 ALA A C 1
ATOM 773 O O . ALA A 1 101 ? 3.153 13.196 6.988 1.00 82.81 101 ALA A O 1
#